Protein AF-K6YHT3-F1 (afdb_monomer)

Radius of gyration: 17.3 Å; Cα contacts (8 Å, |Δi|>4): 120; chains: 1; bounding box: 48×28×43 Å

pLDDT: mean 81.55, std 10.94, range [47.47, 95.5]

Secondary structure (DSSP, 8-state):
-HHHHHHHHHHHHHHHHHHHH---HHHHHHHHHHHHHHHHHHHHHHHHHHHHHH-S-TTT-PPPSS----TT--HHHH-HHHH---S-TT----EETTEEHHHHHHHHHHHHHHHHHHHHHHHHHHHHT-

InterPro domains:
  IPR003752 Disulphide bond formation protein DsbB/BdbC [PF02600] (1-118)
  IPR023380 DsbB-like superfamily [G3DSA:1.20.1550.10] (1-129)
  IPR023380 DsbB-like superfamily [SSF158442] (1-120)
  IPR050183 Disulfide bond formation protein B [PTHR36570] (1-125)

Foldseek 3Di:
DVLLLLVLVVQLVVLVVQCVVDPDPVSVVSSLVSLLVSLVVSLVVLVLLVCLLPPPDVVVSWDDQQDDDPPVCPVCVVCVVRNHSDDTSNDQPDDDPNHGPSSVSNVVSVVSNVVSVVVVVVVVVVVVVD

Organism: NCBI:txid493475

Nearest PDB structures (foldseek):
  6wvf-assembly1_A  TM=9.296E-01  e=2.784E-07  Aequorea victoria
  2k74-assembly1_A  TM=8.279E-01  e=5.792E-06  Escherichia coli K-12
  1t6i-assembly1_A  TM=4.489E-01  e=8.844E+00  Streptomyces coelicolor

Mean predicted aligned error: 7.63 Å

Solvent-accessible surface area (backbone atoms only — not comparable to full-atom values): 7281 Å² total; per-residue (Å²): 97,72,53,58,42,51,51,20,55,50,36,37,57,60,19,49,48,53,32,71,77,44,86,44,74,65,34,43,49,50,20,52,51,36,32,52,52,21,23,51,52,30,27,53,52,20,50,54,44,43,49,36,53,66,45,91,52,72,86,80,36,68,61,73,77,67,80,93,54,58,91,91,56,50,53,43,78,76,39,43,94,78,40,43,75,83,74,70,67,56,62,83,85,48,72,59,93,94,34,42,59,46,57,52,43,30,55,53,24,50,50,52,41,49,53,50,51,52,54,50,49,53,50,57,54,58,64,71,77,113

Structure (mmCIF, N/CA/C/O backbone):
data_AF-K6YHT3-F1
#
_entry.id   AF-K6YHT3-F1
#
loop_
_atom_site.group_PDB
_atom_site.id
_atom_site.type_symbol
_atom_site.label_atom_id
_atom_site.label_alt_id
_atom_site.label_comp_id
_atom_site.label_asym_id
_atom_site.label_entity_id
_atom_site.label_seq_id
_atom_site.pdbx_PDB_ins_code
_atom_site.Cartn_x
_atom_site.Cartn_y
_atom_site.Cartn_z
_atom_site.occupancy
_atom_site.B_iso_or_equiv
_atom_site.auth_seq_id
_atom_site.auth_comp_id
_atom_site.auth_asym_id
_atom_site.auth_atom_id
_atom_site.pdbx_PDB_model_num
ATOM 1 N N . MET A 1 1 ? 11.429 -1.689 -7.408 1.00 76.12 1 MET A N 1
ATOM 2 C CA . MET A 1 1 ? 10.033 -1.190 -7.282 1.00 76.12 1 MET A CA 1
ATOM 3 C C . MET A 1 1 ? 8.954 -2.273 -7.184 1.00 76.12 1 MET A C 1
ATOM 5 O O . MET A 1 1 ? 8.149 -2.197 -6.263 1.00 76.12 1 MET A O 1
ATOM 9 N N . CYS A 1 2 ? 8.928 -3.313 -8.029 1.00 79.94 2 CYS A N 1
ATOM 10 C CA . CYS A 1 2 ? 7.908 -4.383 -7.947 1.00 79.94 2 CYS A CA 1
ATOM 11 C C . CYS A 1 2 ? 7.833 -5.070 -6.570 1.00 79.94 2 CYS A C 1
ATOM 13 O O . CYS A 1 2 ? 6.760 -5.431 -6.091 1.00 79.94 2 CYS A O 1
ATOM 15 N N . ILE A 1 3 ? 8.975 -5.208 -5.895 1.00 84.25 3 ILE A N 1
ATOM 16 C CA . ILE A 1 3 ? 9.048 -5.725 -4.527 1.00 84.25 3 ILE A CA 1
ATOM 17 C C . ILE A 1 3 ? 8.286 -4.861 -3.514 1.00 84.25 3 ILE A C 1
ATOM 19 O O . ILE A 1 3 ? 7.570 -5.399 -2.674 1.00 84.25 3 ILE A O 1
ATOM 23 N N . TYR A 1 4 ? 8.369 -3.535 -3.638 1.00 83.94 4 TYR A N 1
ATOM 24 C CA . TYR A 1 4 ? 7.655 -2.604 -2.769 1.00 83.94 4 TYR A CA 1
ATOM 25 C C . TYR A 1 4 ? 6.139 -2.664 -3.008 1.00 83.94 4 TYR A C 1
ATOM 2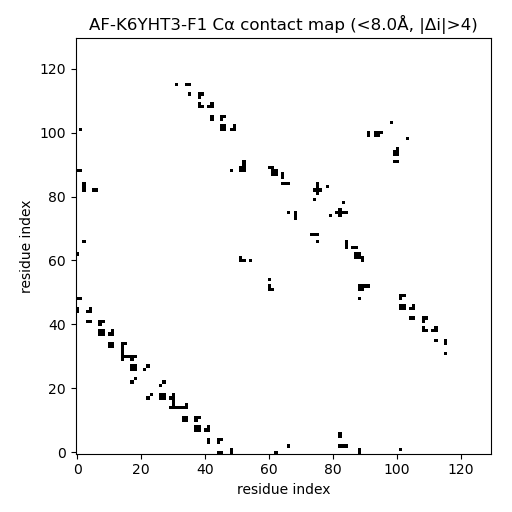7 O O . TYR A 1 4 ? 5.344 -2.589 -2.069 1.00 83.94 4 TYR A O 1
ATOM 35 N N . GLN A 1 5 ? 5.720 -2.907 -4.253 1.00 86.12 5 GLN A N 1
ATOM 36 C CA . GLN A 1 5 ? 4.314 -3.172 -4.565 1.00 86.12 5 GLN A CA 1
ATOM 37 C C . GLN A 1 5 ? 3.836 -4.480 -3.917 1.00 86.12 5 GLN A C 1
ATOM 39 O O . GLN A 1 5 ? 2.764 -4.504 -3.314 1.00 86.12 5 GLN A O 1
ATOM 44 N N . ARG A 1 6 ? 4.643 -5.554 -3.951 1.00 88.00 6 ARG A N 1
ATOM 45 C CA . ARG A 1 6 ? 4.325 -6.806 -3.236 1.00 88.00 6 ARG A CA 1
ATOM 46 C C . ARG A 1 6 ? 4.188 -6.567 -1.737 1.00 88.00 6 ARG A C 1
ATOM 48 O O . ARG A 1 6 ? 3.213 -7.020 -1.143 1.00 88.00 6 ARG A O 1
ATOM 55 N N . THR A 1 7 ? 5.112 -5.825 -1.124 1.00 87.19 7 THR A N 1
ATOM 56 C CA . THR A 1 7 ? 5.012 -5.498 0.306 1.00 87.19 7 THR A CA 1
ATOM 57 C C . THR A 1 7 ? 3.761 -4.690 0.626 1.00 87.19 7 THR A C 1
ATOM 59 O O . THR A 1 7 ? 3.137 -4.949 1.649 1.00 87.19 7 THR A O 1
ATOM 62 N N . ALA A 1 8 ? 3.337 -3.777 -0.254 1.00 89.19 8 ALA A N 1
ATOM 63 C CA . ALA A 1 8 ? 2.096 -3.030 -0.074 1.00 89.19 8 ALA A CA 1
ATOM 64 C C . ALA A 1 8 ? 0.859 -3.948 -0.122 1.00 89.19 8 ALA A C 1
ATOM 66 O O . ALA A 1 8 ? -0.027 -3.823 0.722 1.00 89.19 8 ALA A O 1
ATOM 67 N N . VAL A 1 9 ? 0.819 -4.928 -1.035 1.00 90.81 9 VAL A N 1
ATOM 68 C CA . VAL A 1 9 ? -0.262 -5.933 -1.089 1.00 90.81 9 VAL A CA 1
ATOM 69 C C . VAL A 1 9 ? -0.302 -6.778 0.186 1.00 90.81 9 VAL A C 1
ATOM 71 O O . VAL A 1 9 ? -1.371 -6.961 0.773 1.00 90.81 9 VAL A O 1
ATOM 74 N N . PHE A 1 10 ? 0.853 -7.247 0.665 1.00 89.62 10 PHE A N 1
ATOM 75 C CA . PHE A 1 10 ? 0.927 -7.940 1.953 1.00 89.62 10 PHE A CA 1
ATOM 76 C C . PHE A 1 10 ? 0.510 -7.029 3.114 1.00 89.62 10 PHE A C 1
ATOM 78 O O . PHE A 1 10 ? -0.193 -7.484 4.010 1.00 89.62 10 PHE A O 1
ATOM 85 N N . GLY A 1 11 ? 0.850 -5.739 3.076 1.00 89.69 11 GLY A N 1
ATOM 86 C CA . GLY A 1 11 ? 0.394 -4.745 4.048 1.00 89.69 11 GLY A CA 1
ATOM 87 C C . GLY A 1 11 ? -1.132 -4.655 4.133 1.00 89.69 11 GLY A C 1
ATOM 88 O O . GLY A 1 11 ? -1.685 -4.689 5.231 1.00 89.69 11 GLY A O 1
ATOM 89 N N . ILE A 1 12 ? -1.829 -4.649 2.990 1.00 90.44 12 ILE A N 1
ATOM 90 C CA . ILE A 1 12 ? -3.303 -4.691 2.943 1.00 90.44 12 ILE A CA 1
ATOM 91 C C . ILE A 1 12 ? -3.831 -5.999 3.555 1.00 90.44 12 ILE A C 1
ATOM 93 O O . ILE A 1 12 ? -4.778 -5.974 4.342 1.00 90.44 12 ILE A O 1
ATOM 97 N N . MET A 1 13 ? -3.203 -7.136 3.242 1.00 90.19 13 MET A N 1
ATOM 98 C CA . MET A 1 13 ? -3.586 -8.441 3.793 1.00 90.19 13 MET A CA 1
ATOM 99 C C . MET A 1 13 ? -3.434 -8.489 5.322 1.00 90.19 13 MET A C 1
ATOM 101 O O . MET A 1 13 ? -4.364 -8.882 6.029 1.00 90.19 1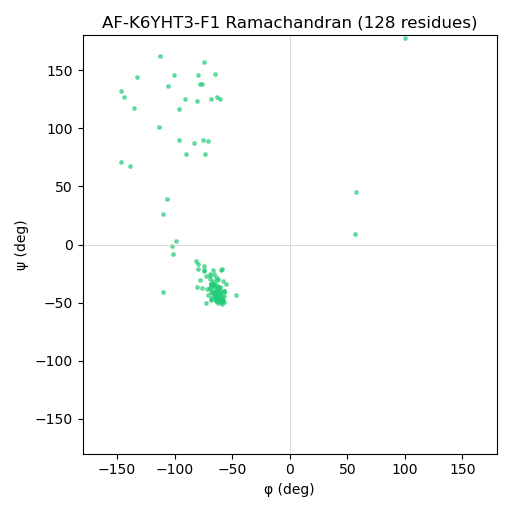3 MET A O 1
ATOM 105 N N . PHE A 1 14 ? -2.288 -8.051 5.850 1.00 89.06 14 PHE A N 1
ATOM 106 C CA . PHE A 1 14 ? -2.029 -8.017 7.290 1.00 89.06 14 PHE A CA 1
ATOM 107 C C . PHE A 1 14 ? -2.880 -6.974 8.018 1.00 89.06 14 PHE A C 1
ATOM 109 O O . PHE A 1 14 ? -3.257 -7.208 9.163 1.00 89.06 14 PHE A O 1
ATOM 116 N N . ALA A 1 15 ? -3.261 -5.872 7.367 1.00 89.25 15 ALA A N 1
ATOM 117 C CA . ALA A 1 15 ? -4.169 -4.889 7.954 1.00 89.25 15 ALA A CA 1
ATOM 118 C C . ALA A 1 15 ? -5.569 -5.470 8.238 1.00 89.25 15 ALA A C 1
ATOM 120 O O . ALA A 1 15 ? -6.223 -5.061 9.198 1.00 89.25 15 ALA A O 1
ATOM 121 N N . ALA A 1 16 ? -6.028 -6.447 7.450 1.00 85.19 16 ALA A N 1
ATOM 122 C CA . ALA A 1 16 ? -7.339 -7.066 7.639 1.00 85.19 16 ALA A CA 1
ATOM 123 C C . ALA A 1 16 ? -7.377 -8.097 8.787 1.00 85.19 16 ALA A C 1
ATOM 125 O O . ALA A 1 16 ? -8.405 -8.237 9.453 1.00 85.19 16 ALA A O 1
ATOM 126 N N . MET A 1 17 ? -6.267 -8.792 9.062 1.00 88.44 17 MET A N 1
ATOM 127 C CA . MET A 1 17 ? -6.214 -9.892 10.040 1.00 88.44 17 MET A CA 1
ATOM 128 C C . MET A 1 17 ? -6.668 -9.514 11.465 1.00 88.44 17 MET A C 1
ATOM 130 O O . MET A 1 17 ? -7.520 -10.219 12.016 1.00 88.44 17 MET A O 1
ATOM 134 N N . PRO A 1 18 ? -6.181 -8.418 12.087 1.00 85.00 18 PRO A N 1
ATOM 135 C CA . PRO A 1 18 ? -6.558 -8.063 13.456 1.00 85.00 18 PRO A CA 1
ATOM 136 C C . PRO A 1 18 ? -8.059 -7.818 13.625 1.00 85.00 18 PRO A C 1
ATOM 138 O O . PRO A 1 18 ? -8.636 -8.184 14.648 1.00 85.00 18 PRO A O 1
ATOM 141 N N . ALA A 1 19 ? -8.699 -7.220 12.616 1.00 84.88 19 ALA A N 1
ATOM 142 C CA . ALA A 1 19 ? -10.131 -6.945 12.629 1.00 84.88 19 ALA A CA 1
ATOM 143 C C . ALA A 1 19 ? -10.980 -8.218 12.453 1.00 84.88 19 ALA A C 1
ATOM 145 O O . ALA A 1 19 ? -12.113 -8.254 12.932 1.00 84.88 19 ALA A O 1
ATOM 146 N N . MET A 1 20 ? -10.440 -9.251 11.790 1.00 85.62 20 MET A N 1
ATOM 147 C CA . MET A 1 20 ? -11.098 -10.554 11.635 1.00 85.62 20 MET A CA 1
ATOM 148 C C . MET A 1 20 ? -11.027 -11.405 12.908 1.00 85.62 20 MET A C 1
ATOM 150 O O . MET A 1 20 ? -11.993 -12.088 13.230 1.00 85.62 20 MET A O 1
ATOM 154 N N . LEU A 1 21 ? -9.904 -11.360 13.631 1.00 87.94 21 LEU A N 1
ATOM 155 C CA . LEU A 1 21 ? -9.689 -12.150 14.849 1.00 87.94 21 LEU A CA 1
ATOM 156 C C . LEU A 1 21 ? -10.499 -11.625 16.036 1.00 87.94 21 LEU A C 1
ATOM 158 O O . LEU A 1 21 ? -11.179 -12.388 16.717 1.00 87.94 21 LEU A O 1
ATOM 162 N N . VAL A 1 22 ? -10.420 -10.318 16.298 1.00 87.00 22 VAL A N 1
ATOM 163 C CA . VAL A 1 22 ? -11.118 -9.687 17.420 1.00 87.00 22 VAL A CA 1
ATOM 164 C C . VAL A 1 22 ? -11.768 -8.408 16.929 1.00 87.00 22 VAL A C 1
ATOM 166 O O . VAL A 1 22 ? -11.098 -7.460 16.519 1.00 87.00 22 VAL A O 1
ATOM 169 N N . ASN A 1 23 ? -13.094 -8.359 16.997 1.00 83.56 23 ASN A N 1
ATOM 170 C CA . ASN A 1 23 ? -13.872 -7.243 16.483 1.00 83.56 23 ASN A CA 1
ATOM 171 C C . ASN A 1 23 ? -14.096 -6.158 17.552 1.00 83.56 23 ASN A C 1
ATOM 173 O O . ASN A 1 23 ? -15.181 -6.041 18.118 1.00 83.56 23 ASN A O 1
ATOM 177 N N . ASN A 1 24 ? -13.067 -5.344 17.796 1.00 87.38 24 ASN A N 1
ATOM 178 C CA . ASN A 1 24 ? -13.100 -4.199 18.705 1.00 87.38 24 ASN A CA 1
ATOM 179 C C . ASN A 1 24 ? -12.957 -2.879 17.929 1.00 87.38 24 ASN A C 1
ATOM 181 O O . ASN A 1 24 ? -12.483 -2.844 16.793 1.00 87.38 24 ASN A O 1
ATOM 185 N N . LEU A 1 25 ? -13.331 -1.751 18.549 1.00 84.88 25 LEU A N 1
ATOM 186 C CA . LEU A 1 25 ? -13.173 -0.426 17.928 1.00 84.88 25 LEU A CA 1
ATOM 187 C C . LEU A 1 25 ? -11.711 -0.142 17.544 1.00 84.88 25 LEU A C 1
ATOM 189 O O . LEU A 1 25 ? -11.451 0.373 16.460 1.00 84.88 25 LEU A O 1
ATOM 193 N N . ILE A 1 26 ? -10.768 -0.519 18.413 1.00 86.06 26 ILE A N 1
ATOM 194 C CA . ILE A 1 26 ? -9.330 -0.290 18.215 1.00 86.06 26 ILE A CA 1
ATOM 195 C C . ILE A 1 26 ? -8.798 -1.143 17.059 1.00 86.06 26 ILE A C 1
ATOM 197 O O . ILE A 1 26 ? -8.121 -0.620 16.181 1.00 86.06 26 ILE A O 1
ATOM 201 N N . THR A 1 27 ? -9.137 -2.435 17.008 1.00 87.19 27 THR A N 1
ATOM 202 C CA . THR A 1 27 ? -8.652 -3.336 15.947 1.00 87.19 27 THR A CA 1
ATOM 203 C C . THR A 1 27 ? -9.213 -2.952 14.581 1.00 87.19 27 THR A C 1
ATOM 205 O O . THR A 1 27 ? -8.490 -2.988 13.589 1.00 87.19 27 THR A O 1
ATOM 208 N N . ARG A 1 28 ? -10.465 -2.481 14.530 1.00 85.06 28 ARG A N 1
ATOM 209 C CA . ARG A 1 28 ? -11.048 -1.878 13.324 1.00 85.06 28 ARG A CA 1
ATOM 210 C C . ARG A 1 28 ? -10.314 -0.612 12.892 1.00 85.06 28 ARG A C 1
ATOM 212 O O . ARG A 1 28 ? -10.049 -0.451 11.705 1.00 85.06 28 ARG A O 1
ATOM 219 N N . LEU A 1 29 ? -9.985 0.276 13.833 1.00 87.19 29 LEU A N 1
ATOM 220 C CA . LEU A 1 29 ? -9.265 1.513 13.526 1.00 87.19 29 LEU A CA 1
ATOM 221 C C . LEU A 1 29 ? -7.872 1.212 12.959 1.00 87.19 29 LEU A C 1
ATOM 223 O O . LEU A 1 29 ? -7.497 1.778 11.937 1.00 87.19 29 LEU A O 1
ATOM 227 N N . ILE A 1 30 ? -7.151 0.272 13.577 1.00 90.50 30 ILE A N 1
ATOM 228 C CA . ILE A 1 30 ? -5.847 -0.205 13.100 1.00 90.50 30 ILE A CA 1
ATOM 229 C C . ILE A 1 30 ? -5.973 -0.780 11.687 1.00 90.50 30 ILE A C 1
ATOM 231 O O . ILE A 1 30 ? -5.172 -0.430 10.825 1.00 90.50 30 ILE A O 1
ATOM 235 N N . GLY A 1 31 ? -6.997 -1.597 11.423 1.00 90.44 31 GLY A N 1
ATOM 236 C CA . GLY A 1 31 ? -7.224 -2.157 10.092 1.00 90.44 31 GLY A CA 1
ATOM 237 C C . GLY A 1 31 ? -7.495 -1.090 9.030 1.00 90.44 31 GLY A C 1
ATOM 238 O O . GLY A 1 31 ? -6.907 -1.137 7.951 1.00 90.44 31 GLY A O 1
ATOM 239 N N . TYR A 1 32 ? -8.311 -0.075 9.336 1.00 90.38 32 TYR A N 1
ATOM 240 C CA . TYR A 1 32 ? -8.537 1.038 8.410 1.00 90.38 32 TYR A CA 1
ATOM 241 C C . TYR A 1 32 ? -7.273 1.863 8.171 1.00 90.38 32 TYR A C 1
ATOM 243 O O . TYR A 1 32 ? -6.989 2.199 7.026 1.00 90.38 32 TYR A O 1
ATOM 251 N N . ILE A 1 33 ? -6.507 2.180 9.216 1.00 91.69 33 ILE A N 1
ATOM 252 C CA . ILE A 1 33 ? -5.261 2.942 9.074 1.00 91.69 33 ILE A CA 1
ATOM 253 C C . ILE A 1 33 ? -4.250 2.145 8.241 1.00 91.69 33 ILE A C 1
ATOM 255 O O . ILE A 1 33 ? -3.708 2.670 7.272 1.00 91.69 33 ILE A O 1
ATOM 259 N N . GLY A 1 34 ? -4.046 0.866 8.568 1.00 92.94 34 GLY A N 1
ATOM 260 C CA . GLY A 1 34 ? -3.115 -0.009 7.857 1.00 92.94 34 GLY A CA 1
ATOM 261 C C . GLY A 1 34 ? -3.487 -0.198 6.387 1.00 92.94 34 GLY A C 1
ATOM 262 O O . GLY A 1 34 ? -2.619 -0.114 5.517 1.00 92.94 34 GLY A O 1
ATOM 263 N N . TRP A 1 35 ? -4.777 -0.378 6.092 1.00 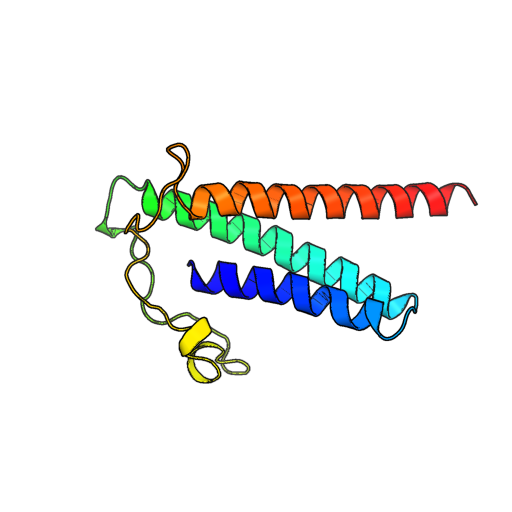93.75 35 TRP A N 1
ATOM 264 C CA . TRP A 1 35 ? -5.265 -0.459 4.718 1.00 93.75 35 TRP A CA 1
ATOM 265 C C . TRP A 1 35 ? -5.040 0.857 3.963 1.00 93.75 35 TRP A C 1
ATOM 267 O O . TRP A 1 35 ? -4.480 0.831 2.869 1.00 93.75 35 TRP A O 1
ATOM 277 N N . GLY A 1 36 ? -5.400 1.998 4.556 1.00 92.69 36 GLY A N 1
ATOM 278 C CA . GLY A 1 36 ? -5.225 3.311 3.931 1.00 92.69 36 GLY A CA 1
ATOM 279 C C . GLY A 1 36 ? -3.764 3.608 3.602 1.00 92.69 36 GLY A C 1
ATOM 280 O O . GLY A 1 36 ? -3.447 3.937 2.462 1.00 92.69 36 GLY A O 1
ATOM 281 N N . ILE A 1 37 ? -2.863 3.412 4.571 1.00 93.69 37 ILE A N 1
ATOM 282 C CA . ILE A 1 37 ? -1.421 3.604 4.373 1.00 93.69 37 ILE A CA 1
ATOM 283 C C . ILE A 1 37 ? -0.917 2.692 3.251 1.00 93.69 37 ILE A C 1
ATOM 285 O O . ILE A 1 37 ? -0.294 3.178 2.312 1.00 9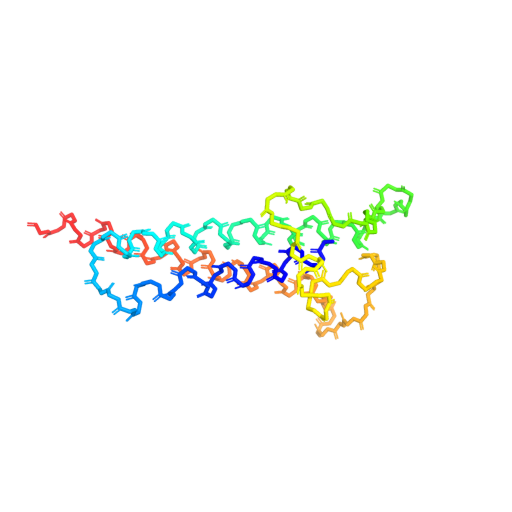3.69 37 ILE A O 1
ATOM 289 N N . SER A 1 38 ? -1.227 1.394 3.307 1.00 93.25 38 SER A N 1
ATOM 290 C CA . SER A 1 38 ? -0.718 0.423 2.331 1.00 93.25 38 SER A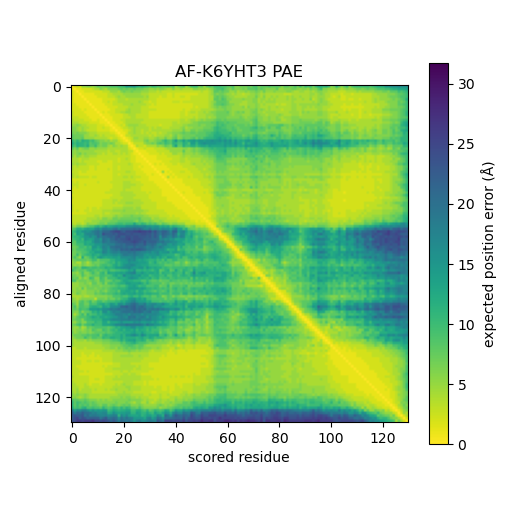 CA 1
ATOM 291 C C . SER A 1 38 ? -1.243 0.684 0.916 1.00 93.25 38 SER A C 1
ATOM 293 O O . SER A 1 38 ? -0.488 0.576 -0.046 1.00 93.25 38 SER A O 1
ATOM 295 N N . ALA A 1 39 ? -2.517 1.062 0.773 1.00 93.12 39 ALA A N 1
ATOM 296 C CA . ALA A 1 39 ? -3.121 1.344 -0.527 1.00 93.12 39 ALA A CA 1
ATOM 297 C C . ALA A 1 39 ? -2.590 2.644 -1.149 1.00 93.12 39 ALA A C 1
ATOM 299 O O . ALA A 1 39 ? -2.279 2.664 -2.337 1.00 93.12 39 ALA A O 1
ATOM 300 N N . ILE A 1 40 ? -2.453 3.716 -0.357 1.00 93.50 40 ILE A N 1
ATOM 301 C CA . ILE A 1 40 ? -1.955 5.011 -0.846 1.00 93.50 40 ILE A CA 1
ATOM 302 C C . ILE A 1 40 ? -0.477 4.902 -1.226 1.00 93.50 40 ILE A C 1
ATOM 304 O O . ILE A 1 40 ? -0.098 5.307 -2.322 1.00 93.50 40 ILE A O 1
ATOM 308 N N . TRP A 1 41 ? 0.353 4.312 -0.361 1.00 92.19 41 TRP A N 1
ATOM 309 C CA . TRP A 1 41 ? 1.766 4.094 -0.675 1.00 92.19 41 TRP A CA 1
ATOM 310 C C . TRP A 1 41 ? 1.943 3.159 -1.871 1.00 92.19 41 TRP A C 1
ATOM 312 O O . TRP A 1 41 ? 2.739 3.456 -2.757 1.00 92.19 41 TRP A O 1
ATOM 322 N N . GLY A 1 42 ? 1.166 2.073 -1.946 1.00 91.94 42 GLY A N 1
ATOM 323 C CA . GLY A 1 42 ? 1.174 1.168 -3.096 1.00 91.94 42 GLY A CA 1
ATOM 324 C C . GLY A 1 42 ? 0.849 1.877 -4.413 1.00 91.94 42 GLY A C 1
ATOM 325 O O . GLY A 1 42 ? 1.516 1.629 -5.416 1.00 91.94 42 GLY A O 1
ATOM 326 N N . LEU A 1 43 ? -0.112 2.808 -4.399 1.00 92.31 43 LEU A N 1
ATOM 327 C CA . LEU A 1 43 ? -0.463 3.631 -5.557 1.00 92.31 43 LEU A CA 1
ATOM 328 C C . LEU A 1 43 ? 0.693 4.546 -5.982 1.00 92.31 43 LEU A C 1
ATOM 330 O O . LEU A 1 43 ? 1.021 4.587 -7.164 1.00 92.31 43 LEU A O 1
ATOM 334 N N . LEU A 1 44 ? 1.333 5.239 -5.032 1.00 91.19 44 LEU A N 1
ATOM 335 C CA . LEU A 1 44 ? 2.487 6.107 -5.307 1.00 91.19 44 LEU A CA 1
ATOM 336 C C . LEU A 1 44 ? 3.639 5.330 -5.956 1.00 91.19 44 LEU A C 1
ATOM 338 O O . LEU A 1 44 ? 4.136 5.728 -7.005 1.00 91.19 44 LEU A O 1
ATOM 342 N N . ILE A 1 45 ? 3.984 4.171 -5.390 1.00 90.06 45 ILE A N 1
ATOM 343 C CA . ILE A 1 45 ? 5.036 3.289 -5.914 1.00 90.06 45 ILE A CA 1
ATOM 344 C C . ILE A 1 45 ? 4.677 2.765 -7.314 1.00 90.06 45 ILE A C 1
ATOM 346 O O . ILE A 1 45 ? 5.552 2.555 -8.153 1.00 90.06 45 ILE A O 1
ATOM 350 N N . ALA A 1 46 ? 3.396 2.499 -7.580 1.00 89.75 46 ALA A N 1
ATOM 351 C CA . ALA A 1 46 ? 2.949 2.049 -8.894 1.00 89.75 46 ALA A CA 1
ATOM 352 C C . ALA A 1 46 ? 3.083 3.145 -9.960 1.00 89.75 46 ALA A C 1
ATOM 354 O O . ALA A 1 46 ? 3.546 2.846 -11.059 1.00 89.75 46 ALA A O 1
ATOM 355 N N . MET A 1 47 ? 2.757 4.397 -9.625 1.00 89.50 47 MET A N 1
ATOM 356 C CA . MET A 1 47 ? 2.955 5.539 -10.525 1.00 89.50 47 MET A CA 1
ATOM 357 C C . MET A 1 47 ? 4.438 5.768 -10.827 1.00 89.50 47 MET A C 1
ATOM 359 O O . MET A 1 47 ? 4.808 5.803 -11.997 1.00 89.50 47 MET A O 1
ATOM 363 N N . GLU A 1 48 ? 5.288 5.803 -9.798 1.00 87.06 48 GLU A N 1
ATOM 364 C CA . GLU A 1 48 ? 6.743 5.944 -9.959 1.00 87.06 48 GLU A CA 1
ATOM 365 C C . GLU A 1 48 ? 7.319 4.834 -10.849 1.00 87.06 48 GLU A C 1
ATOM 367 O O . GLU A 1 48 ? 8.157 5.067 -11.715 1.00 87.06 48 GLU A O 1
ATOM 372 N N . HIS A 1 49 ? 6.830 3.603 -10.701 1.00 85.06 49 HIS A N 1
ATOM 373 C CA . HIS A 1 49 ? 7.300 2.503 -11.530 1.00 85.06 49 HIS A CA 1
ATOM 374 C C . HIS A 1 49 ? 6.880 2.632 -13.004 1.00 85.06 49 HIS A C 1
ATOM 376 O O . HIS A 1 49 ? 7.643 2.245 -13.886 1.00 85.06 49 HIS A O 1
ATOM 382 N N . VAL A 1 50 ? 5.698 3.182 -13.294 1.00 86.81 50 VAL A N 1
ATOM 383 C CA . VAL A 1 50 ? 5.294 3.474 -14.680 1.00 86.81 50 VAL A CA 1
ATOM 384 C C . VAL A 1 50 ? 6.130 4.611 -15.265 1.00 86.81 50 VAL A C 1
ATOM 386 O O . VAL A 1 50 ? 6.519 4.534 -16.429 1.00 86.81 50 VAL A O 1
ATOM 389 N N . GLU A 1 51 ? 6.463 5.628 -14.471 1.00 84.94 51 GLU A N 1
ATOM 390 C CA . GLU A 1 51 ? 7.377 6.698 -14.888 1.00 84.94 51 GLU A CA 1
ATOM 391 C C . GLU A 1 51 ? 8.762 6.143 -15.239 1.00 84.94 51 GLU A C 1
ATOM 393 O O . GLU A 1 51 ? 9.303 6.481 -16.287 1.00 84.94 51 GLU A O 1
ATOM 398 N N . ILE A 1 52 ? 9.293 5.215 -14.437 1.00 81.62 52 ILE A N 1
ATOM 399 C CA . ILE A 1 52 ? 10.561 4.522 -14.718 1.00 81.62 52 ILE A CA 1
ATOM 400 C C . ILE A 1 52 ? 10.481 3.728 -16.034 1.00 81.62 52 ILE A C 1
ATOM 402 O O . ILE A 1 52 ? 11.400 3.805 -16.844 1.00 81.62 52 ILE A O 1
ATOM 406 N N . GLN A 1 53 ? 9.379 3.013 -16.292 1.00 78.94 53 GLN A N 1
ATOM 407 C CA . GLN A 1 53 ? 9.199 2.253 -17.541 1.00 78.94 53 GLN A CA 1
ATOM 408 C C . GLN A 1 53 ? 9.018 3.133 -18.786 1.00 78.94 53 GLN A C 1
ATOM 410 O O . GLN A 1 53 ? 9.319 2.701 -19.896 1.00 78.94 53 GLN A O 1
ATOM 415 N N . THR A 1 54 ? 8.494 4.347 -18.623 1.00 80.12 54 THR A N 1
ATOM 416 C CA . THR A 1 54 ? 8.198 5.273 -19.731 1.00 80.12 54 THR A CA 1
ATOM 417 C C . THR A 1 54 ? 9.243 6.378 -19.887 1.00 80.12 54 THR A C 1
ATOM 419 O O . THR A 1 54 ? 9.149 7.195 -20.805 1.00 80.12 54 THR A O 1
ATOM 422 N N . ALA A 1 55 ? 10.260 6.402 -19.022 1.00 77.69 55 ALA A N 1
ATOM 423 C CA . A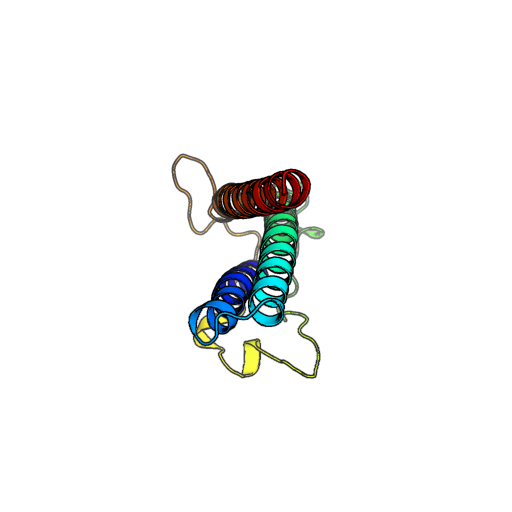LA A 1 55 ? 11.325 7.386 -19.054 1.00 77.69 55 ALA A CA 1
ATOM 424 C C . ALA A 1 55 ? 12.133 7.292 -20.356 1.00 77.69 55 ALA A C 1
ATOM 426 O O . ALA A 1 55 ? 12.686 6.255 -20.712 1.00 77.69 55 ALA A O 1
ATOM 427 N N . VAL A 1 56 ? 12.264 8.431 -21.040 1.00 62.28 56 VAL A N 1
ATOM 428 C CA . VAL A 1 56 ? 13.003 8.560 -22.310 1.00 62.28 56 VAL A CA 1
ATOM 429 C C . VAL A 1 56 ? 14.514 8.337 -22.128 1.00 62.28 56 VAL A C 1
ATOM 431 O O . VAL A 1 56 ? 15.205 7.986 -23.081 1.00 62.28 56 VAL A O 1
ATOM 434 N N . ASN A 1 57 ? 15.029 8.515 -20.904 1.00 63.59 57 ASN A N 1
ATOM 435 C CA . ASN A 1 57 ? 16.452 8.420 -20.576 1.00 63.59 57 ASN A CA 1
ATOM 436 C C . ASN A 1 57 ? 16.735 7.215 -19.655 1.00 63.59 57 ASN A C 1
ATOM 438 O O . ASN A 1 57 ? 16.582 7.343 -18.436 1.00 63.59 57 ASN A O 1
ATOM 442 N N . PRO A 1 58 ? 17.248 6.089 -20.190 1.00 63.72 58 PRO A N 1
ATOM 443 C CA . PRO A 1 58 ? 17.517 4.862 -19.426 1.00 63.72 58 PRO A CA 1
ATOM 444 C C . PRO A 1 58 ? 18.521 5.039 -18.276 1.00 63.72 58 PRO A C 1
ATOM 446 O O . PRO A 1 58 ? 18.530 4.264 -17.329 1.00 63.72 58 PRO A O 1
ATOM 449 N N . PHE A 1 59 ? 19.366 6.074 -18.337 1.00 58.75 59 PHE A N 1
ATOM 450 C CA . PHE A 1 59 ? 20.401 6.343 -17.332 1.00 58.75 59 PHE A CA 1
ATOM 451 C C . PHE A 1 59 ? 19.871 6.916 -16.009 1.00 58.75 59 PHE A C 1
ATOM 453 O O . PHE A 1 59 ? 20.551 6.792 -14.996 1.00 58.75 59 PHE A O 1
ATOM 460 N N . PHE A 1 60 ? 18.689 7.544 -16.005 1.00 56.25 60 PHE A N 1
ATOM 461 C CA . PHE A 1 60 ? 18.068 8.099 -14.790 1.00 56.25 60 PHE A CA 1
ATOM 462 C C . PHE A 1 60 ? 16.958 7.205 -14.222 1.00 56.25 60 PHE A C 1
ATOM 464 O O . PHE A 1 60 ? 16.463 7.465 -13.131 1.00 56.25 60 PHE A O 1
ATOM 471 N N . ALA A 1 61 ? 16.580 6.155 -14.951 1.00 59.16 61 ALA A N 1
ATOM 472 C CA . ALA A 1 61 ? 15.501 5.235 -14.612 1.00 59.16 61 ALA A CA 1
ATOM 473 C C . ALA A 1 61 ? 16.051 3.879 -14.138 1.00 59.16 61 ALA A C 1
ATOM 475 O O . ALA A 1 61 ? 15.533 2.823 -14.492 1.00 59.16 61 ALA A O 1
ATOM 476 N N . THR A 1 62 ? 17.136 3.895 -13.364 1.00 60.50 62 THR A N 1
ATOM 477 C CA . THR A 1 62 ? 17.715 2.685 -12.781 1.00 60.50 62 THR A CA 1
ATOM 478 C C . THR A 1 62 ? 17.106 2.438 -11.406 1.00 60.50 62 THR A C 1
ATOM 480 O O . THR A 1 62 ? 17.107 3.297 -10.527 1.00 60.50 62 THR A O 1
ATOM 483 N N . CYS A 1 63 ? 16.557 1.243 -11.207 1.00 66.3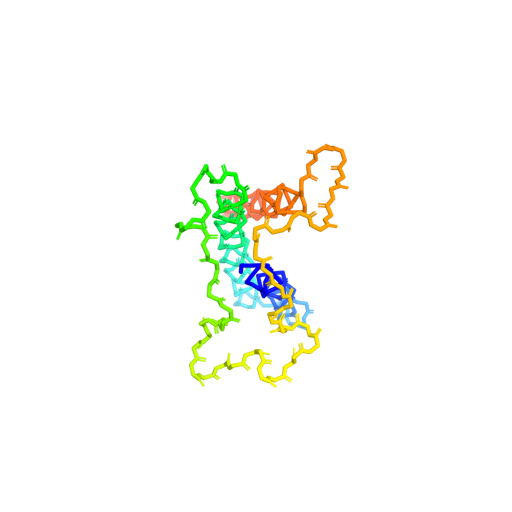1 63 CYS A N 1
ATOM 484 C CA . CYS A 1 63 ? 16.211 0.784 -9.869 1.00 66.31 63 CYS A CA 1
ATOM 485 C C . CYS A 1 63 ? 17.471 0.306 -9.151 1.00 66.31 63 CYS A C 1
ATOM 487 O O . CYS A 1 63 ? 18.271 -0.434 -9.721 1.00 66.31 63 CYS A O 1
ATOM 489 N N . GLU A 1 64 ? 17.608 0.641 -7.870 1.00 63.69 64 GLU A N 1
ATOM 490 C CA . GLU A 1 64 ? 18.605 -0.009 -7.022 1.00 63.69 64 GLU A CA 1
ATOM 491 C C . GLU A 1 64 ? 18.321 -1.520 -6.957 1.00 63.69 64 GLU A C 1
ATOM 493 O O . GLU A 1 64 ? 17.216 -1.951 -6.614 1.00 63.69 64 GLU A O 1
ATOM 498 N N . PHE A 1 65 ? 19.327 -2.332 -7.300 1.00 61.78 65 PHE A N 1
ATOM 499 C CA . PHE A 1 65 ? 19.251 -3.797 -7.228 1.00 61.78 65 PHE A CA 1
ATOM 500 C C . PHE A 1 65 ? 19.040 -4.297 -5.796 1.00 61.78 65 PHE A C 1
ATOM 502 O O . PHE A 1 65 ? 18.438 -5.350 -5.586 1.00 61.78 65 PHE A O 1
ATOM 509 N N . VAL A 1 66 ? 19.530 -3.544 -4.808 1.00 63.94 66 VAL A N 1
ATOM 510 C CA . VAL A 1 66 ? 19.335 -3.847 -3.393 1.00 63.94 66 VAL A CA 1
ATOM 511 C C . VAL A 1 66 ? 18.141 -3.037 -2.894 1.00 63.94 66 VAL A C 1
ATOM 513 O O . VAL A 1 66 ? 18.203 -1.810 -2.889 1.00 63.94 66 VAL A O 1
ATOM 516 N N . PRO A 1 67 ? 17.049 -3.685 -2.465 1.00 66.38 67 PRO A N 1
ATOM 517 C CA . PRO A 1 67 ? 15.920 -2.965 -1.911 1.00 66.38 67 PRO A CA 1
ATOM 518 C C . PRO A 1 67 ? 16.309 -2.339 -0.566 1.00 66.38 67 PRO A C 1
ATOM 520 O O . PRO A 1 67 ? 16.734 -3.027 0.363 1.00 66.38 67 PRO A O 1
ATOM 523 N N . ASN A 1 68 ? 16.119 -1.028 -0.447 1.00 72.00 68 ASN A N 1
ATOM 524 C CA . ASN A 1 68 ? 16.297 -0.281 0.790 1.00 72.00 68 ASN A CA 1
ATOM 525 C C . ASN A 1 68 ? 15.165 -0.633 1.771 1.00 72.00 68 ASN A C 1
ATOM 527 O O . ASN A 1 68 ? 14.082 -0.043 1.741 1.00 72.00 68 ASN A O 1
ATOM 531 N N . PHE A 1 69 ? 15.389 -1.667 2.582 1.00 74.06 69 PHE A N 1
ATOM 532 C CA . PHE A 1 69 ? 14.546 -2.009 3.722 1.00 74.06 69 PHE A CA 1
ATOM 533 C C . PHE A 1 69 ? 15.201 -1.519 5.013 1.00 74.06 69 PHE A C 1
ATOM 535 O O . PHE A 1 69 ? 16.428 -1.559 5.137 1.00 74.06 69 PHE A O 1
ATOM 542 N N . PRO A 1 70 ? 14.410 -1.085 6.007 1.00 75.75 70 PRO A N 1
ATOM 543 C CA . PRO A 1 70 ? 14.972 -0.664 7.274 1.00 75.75 70 PRO A CA 1
ATOM 544 C C . PRO A 1 70 ? 15.640 -1.850 7.985 1.00 75.75 70 PRO A C 1
ATOM 546 O O . PRO A 1 70 ? 15.169 -2.986 7.909 1.00 75.75 70 PRO A O 1
ATOM 549 N N . SER A 1 71 ? 16.719 -1.579 8.723 1.00 74.88 71 SER A N 1
ATOM 550 C CA . SER A 1 71 ? 17.563 -2.608 9.357 1.00 74.88 71 SER A CA 1
ATOM 551 C C . SER A 1 71 ? 16.823 -3.528 10.336 1.00 74.88 71 SER A C 1
ATOM 553 O O . SER A 1 71 ? 17.282 -4.634 10.603 1.00 74.88 71 SER A O 1
ATOM 555 N N . TRP A 1 72 ? 15.669 -3.100 10.853 1.00 78.56 72 TRP A N 1
ATOM 556 C CA . TRP A 1 72 ? 14.830 -3.888 11.757 1.00 78.56 72 TRP A CA 1
ATOM 557 C C . TRP A 1 72 ? 13.920 -4.906 11.044 1.00 78.56 72 TRP A C 1
ATOM 559 O O . TRP A 1 72 ? 13.388 -5.793 11.709 1.00 78.56 72 TRP A O 1
ATOM 569 N N . ALA A 1 73 ? 13.740 -4.806 9.720 1.00 73.19 73 ALA A N 1
ATOM 570 C CA . ALA A 1 73 ? 12.915 -5.730 8.934 1.00 73.19 73 ALA A CA 1
ATOM 571 C C . ALA A 1 73 ? 13.465 -5.952 7.507 1.00 73.19 73 ALA A C 1
ATOM 573 O O . ALA A 1 73 ? 12.852 -5.511 6.528 1.00 73.19 73 ALA A O 1
ATOM 574 N N . PRO A 1 74 ? 14.601 -6.661 7.355 1.00 78.19 74 PRO A N 1
ATOM 575 C CA . PRO A 1 74 ? 15.135 -7.040 6.049 1.00 78.19 74 PRO A CA 1
ATOM 576 C C . PRO A 1 74 ? 14.290 -8.166 5.423 1.00 78.19 74 PRO A C 1
ATOM 578 O O . PRO A 1 74 ? 14.661 -9.337 5.424 1.00 78.19 74 PRO A O 1
ATOM 581 N N . LEU A 1 75 ? 13.127 -7.810 4.864 1.00 70.25 75 LEU A N 1
ATOM 582 C CA . LEU A 1 75 ? 12.184 -8.764 4.252 1.00 70.25 75 LEU A CA 1
ATOM 583 C C . LEU A 1 75 ? 12.802 -9.581 3.107 1.00 70.25 75 LEU A C 1
ATOM 585 O O . LEU A 1 75 ? 12.415 -10.730 2.893 1.00 70.25 75 LEU A O 1
ATOM 589 N N . HIS A 1 76 ? 13.756 -8.986 2.393 1.00 69.81 76 HIS A N 1
ATOM 590 C CA . HIS A 1 76 ? 14.490 -9.616 1.300 1.00 69.81 76 HIS A CA 1
ATOM 591 C C . HIS A 1 76 ? 15.386 -10.774 1.770 1.00 69.81 76 HIS A C 1
ATOM 593 O O . HIS A 1 76 ? 15.490 -11.769 1.061 1.00 69.81 76 HIS A O 1
ATOM 599 N N . GLU A 1 77 ? 15.956 -10.689 2.977 1.00 74.56 77 GLU A N 1
ATOM 600 C CA . GLU A 1 77 ? 16.748 -11.766 3.595 1.00 74.56 77 GLU A CA 1
ATOM 601 C C . GLU A 1 77 ? 15.852 -12.833 4.236 1.00 74.56 77 GLU A C 1
ATOM 603 O O . GLU A 1 77 ? 16.150 -14.024 4.198 1.00 74.56 77 GLU A O 1
ATOM 608 N N . TRP A 1 78 ? 14.726 -12.423 4.830 1.00 79.31 78 TRP A N 1
ATOM 609 C CA . TRP A 1 78 ? 13.831 -13.352 5.526 1.00 79.31 78 TRP A CA 1
ATOM 610 C C . TRP A 1 78 ? 13.054 -14.264 4.571 1.00 79.31 78 TRP A C 1
ATOM 612 O O . TRP A 1 78 ? 12.837 -15.435 4.879 1.00 79.31 78 TRP A O 1
ATOM 622 N N . LEU A 1 79 ? 12.612 -13.738 3.424 1.00 78.81 79 LEU A N 1
ATOM 623 C CA . LEU A 1 79 ? 11.779 -14.448 2.446 1.00 78.81 79 LEU A CA 1
ATOM 624 C C . LEU A 1 79 ? 12.245 -14.146 1.005 1.00 78.81 79 LEU A C 1
ATOM 626 O O . LEU A 1 79 ? 11.505 -13.536 0.222 1.00 78.81 79 LEU A O 1
ATOM 630 N N . PRO A 1 80 ? 13.446 -14.614 0.612 1.00 74.62 80 PRO A N 1
ATOM 631 C CA . PRO A 1 80 ? 14.068 -14.278 -0.673 1.00 74.62 80 PRO A CA 1
ATOM 632 C C . PRO A 1 80 ? 13.270 -14.779 -1.883 1.00 74.62 80 PRO A C 1
ATOM 634 O O . PRO A 1 80 ? 13.274 -14.149 -2.936 1.00 74.62 80 PRO A O 1
ATOM 637 N N . ASN A 1 81 ? 12.501 -15.862 -1.737 1.00 76.38 81 ASN A N 1
ATOM 638 C CA . ASN A 1 81 ? 11.655 -16.374 -2.822 1.00 76.38 81 ASN A CA 1
ATOM 639 C C . ASN A 1 81 ? 10.517 -15.409 -3.213 1.00 76.38 81 ASN A C 1
ATOM 641 O O . ASN A 1 81 ? 10.027 -15.466 -4.338 1.00 76.38 81 ASN A O 1
ATOM 645 N N . ILE A 1 82 ? 10.069 -14.541 -2.297 1.00 74.56 82 ILE A N 1
ATOM 646 C CA . ILE A 1 82 ? 8.917 -13.642 -2.504 1.00 74.56 82 ILE A CA 1
ATOM 647 C C . ILE A 1 82 ? 9.371 -12.184 -2.626 1.00 74.56 82 ILE A C 1
ATOM 649 O O . ILE A 1 82 ? 8.860 -11.445 -3.475 1.00 74.56 82 ILE A O 1
ATOM 653 N N . PHE A 1 83 ? 10.338 -11.788 -1.797 1.00 71.00 83 PHE A N 1
ATOM 654 C CA . PHE A 1 83 ? 10.907 -10.444 -1.708 1.00 71.00 83 PHE A CA 1
ATOM 655 C C . PHE A 1 83 ? 12.350 -10.396 -2.237 1.00 71.00 83 PHE A C 1
ATOM 657 O O . PHE A 1 83 ? 13.145 -9.559 -1.828 1.00 71.00 83 PHE A O 1
ATOM 664 N N . GLY A 1 84 ? 12.718 -11.293 -3.146 1.00 67.31 84 GLY A N 1
ATOM 665 C CA . GLY A 1 84 ? 13.956 -11.168 -3.907 1.00 67.31 84 GLY A CA 1
ATOM 666 C C . GLY A 1 84 ? 13.811 -10.109 -4.999 1.00 67.31 84 GLY A C 1
ATOM 667 O O . GLY A 1 84 ? 12.787 -10.051 -5.686 1.00 67.31 84 GLY A O 1
ATOM 668 N N . ALA A 1 85 ? 14.834 -9.275 -5.183 1.00 67.25 85 ALA A N 1
ATOM 669 C CA . ALA A 1 85 ? 14.936 -8.408 -6.351 1.00 67.25 85 ALA A CA 1
ATOM 670 C C . ALA A 1 85 ? 15.348 -9.256 -7.565 1.00 67.25 85 ALA A C 1
ATOM 672 O O . ALA A 1 85 ? 16.525 -9.491 -7.819 1.00 67.25 85 ALA A O 1
ATOM 673 N N . THR A 1 86 ? 14.361 -9.786 -8.286 1.00 62.25 86 THR A N 1
ATOM 674 C CA . THR A 1 86 ? 14.590 -10.587 -9.492 1.00 62.25 86 THR A CA 1
ATOM 675 C C . THR A 1 86 ? 14.463 -9.696 -10.729 1.00 62.25 86 THR A C 1
ATOM 677 O O . THR A 1 86 ? 13.365 -9.551 -11.263 1.00 62.25 86 THR A O 1
ATOM 680 N N . GLY A 1 87 ? 15.571 -9.096 -11.170 1.00 65.50 87 GLY A N 1
ATOM 681 C CA . GLY A 1 87 ? 15.666 -8.390 -12.457 1.00 65.50 87 GLY A CA 1
ATOM 682 C C . GLY A 1 87 ? 15.560 -6.862 -12.402 1.00 65.50 87 GLY A C 1
ATOM 683 O O . GLY A 1 87 ? 15.383 -6.270 -11.336 1.00 65.50 87 GLY A O 1
ATOM 684 N N . ASP A 1 88 ? 15.703 -6.245 -13.578 1.00 69.56 88 ASP A N 1
ATOM 685 C CA . ASP A 1 88 ? 15.664 -4.794 -13.774 1.00 69.56 88 ASP A CA 1
ATOM 686 C C . ASP A 1 88 ? 14.213 -4.272 -13.805 1.00 69.56 88 ASP A C 1
ATOM 688 O O . ASP A 1 88 ? 13.291 -4.948 -14.262 1.00 69.56 88 ASP A O 1
ATOM 692 N N . CYS A 1 89 ? 13.988 -3.062 -13.294 1.00 69.75 89 CYS A N 1
ATOM 693 C CA . CYS A 1 89 ? 12.658 -2.447 -13.248 1.00 69.75 89 CYS A CA 1
ATOM 694 C C . CYS A 1 89 ? 12.171 -1.937 -14.609 1.00 69.75 89 CYS A C 1
ATOM 696 O O . CYS A 1 89 ? 10.966 -1.742 -14.773 1.00 69.75 89 CYS A O 1
ATOM 698 N N . GLY A 1 90 ? 13.091 -1.682 -15.543 1.00 66.56 90 GLY A N 1
ATOM 699 C CA . GLY A 1 90 ? 12.770 -1.163 -16.873 1.00 66.56 90 GLY A CA 1
ATOM 700 C C . GLY A 1 90 ? 12.156 -2.202 -17.815 1.00 66.56 90 GLY A C 1
ATOM 701 O O . GLY A 1 90 ? 11.508 -1.830 -18.790 1.00 66.56 90 GLY A O 1
ATOM 702 N N . ASP A 1 91 ? 12.304 -3.495 -17.515 1.00 71.06 91 ASP A N 1
ATOM 703 C CA . ASP A 1 91 ? 11.861 -4.560 -18.412 1.00 71.06 91 ASP A CA 1
ATOM 704 C C . ASP A 1 91 ? 10.354 -4.831 -18.302 1.00 71.06 91 ASP A C 1
ATOM 706 O O . ASP A 1 91 ? 9.810 -5.184 -17.246 1.00 71.06 91 ASP A O 1
ATOM 710 N N . ILE A 1 92 ? 9.662 -4.740 -19.440 1.00 74.25 92 ILE A N 1
ATOM 711 C CA . ILE A 1 92 ? 8.250 -5.114 -19.561 1.00 74.25 92 ILE A CA 1
ATOM 712 C C . ILE A 1 92 ? 8.165 -6.629 -19.769 1.00 74.25 92 ILE A C 1
ATOM 714 O O . ILE A 1 92 ? 8.127 -7.133 -20.887 1.00 74.25 92 ILE A O 1
ATOM 718 N N . ASN A 1 93 ? 8.121 -7.363 -18.659 1.00 71.81 93 ASN A N 1
ATOM 719 C CA . ASN A 1 93 ? 8.026 -8.827 -18.674 1.00 71.81 93 ASN A CA 1
ATOM 720 C C . ASN A 1 93 ? 6.600 -9.351 -18.922 1.00 71.81 93 ASN A C 1
ATOM 722 O O . ASN A 1 93 ? 6.416 -10.505 -19.305 1.00 71.81 93 ASN A O 1
ATOM 726 N N . TRP A 1 94 ? 5.580 -8.527 -18.664 1.00 80.06 94 TRP A N 1
ATOM 727 C CA . TRP A 1 94 ? 4.175 -8.900 -18.810 1.00 80.06 94 TRP A CA 1
ATOM 728 C C . TRP A 1 94 ? 3.340 -7.703 -19.251 1.00 80.06 94 TRP A C 1
ATOM 730 O O . TRP A 1 94 ? 3.4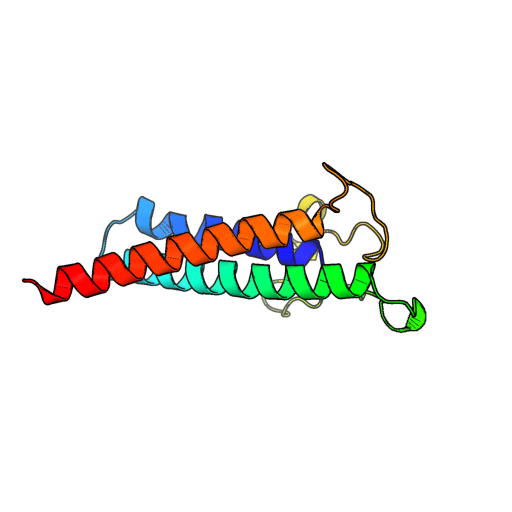16 -6.623 -18.654 1.00 80.06 94 TRP A O 1
ATOM 740 N N . SER A 1 95 ? 2.510 -7.929 -20.263 1.00 84.75 95 SER A N 1
ATOM 741 C CA . SER A 1 95 ? 1.508 -6.987 -20.737 1.00 84.75 95 SER A CA 1
ATOM 742 C C . SER A 1 95 ? 0.169 -7.695 -20.925 1.00 84.75 95 SER A C 1
ATOM 744 O O . SER A 1 95 ? 0.097 -8.862 -21.315 1.00 84.75 95 SER A O 1
ATOM 746 N N . PH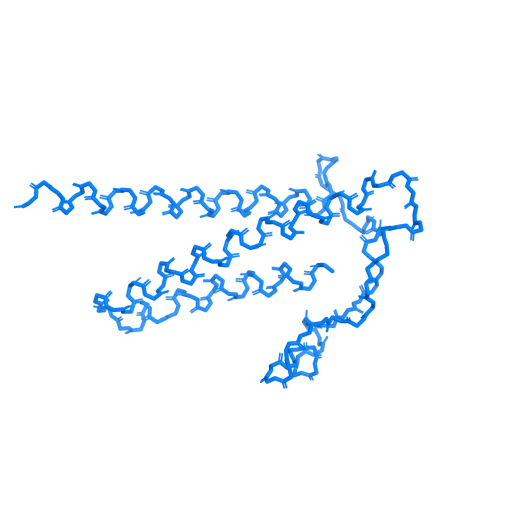E A 1 96 ? -0.909 -6.981 -20.627 1.00 85.69 96 PHE A N 1
ATOM 747 C CA . PHE A 1 96 ? -2.271 -7.433 -20.857 1.00 85.69 96 PHE A CA 1
ATOM 748 C C . PHE A 1 96 ? -3.126 -6.244 -21.274 1.00 85.69 96 PHE A C 1
ATOM 750 O O . PHE A 1 96 ? -3.162 -5.235 -20.570 1.00 85.69 96 PHE A O 1
ATOM 757 N N . PHE A 1 97 ? -3.826 -6.380 -22.404 1.00 84.50 97 PHE A N 1
ATOM 758 C CA . PHE A 1 97 ? -4.651 -5.315 -22.987 1.00 84.50 97 PHE A CA 1
ATOM 759 C C . PHE A 1 97 ? -3.845 -4.029 -23.271 1.00 84.50 97 PHE A C 1
ATOM 761 O O . PHE A 1 97 ? -4.246 -2.940 -22.875 1.00 84.50 97 PHE A O 1
ATOM 768 N N . ASP A 1 98 ? -2.656 -4.182 -23.870 1.00 81.81 98 ASP A N 1
ATOM 769 C CA . ASP A 1 98 ? -1.663 -3.115 -24.113 1.00 81.81 98 ASP A CA 1
ATOM 770 C C . ASP A 1 98 ? -1.185 -2.352 -22.864 1.00 81.81 98 ASP A C 1
ATOM 772 O O . ASP A 1 98 ? -0.441 -1.379 -22.976 1.00 81.81 98 ASP A O 1
ATOM 776 N N . MET A 1 99 ? -1.544 -2.821 -21.665 1.00 82.88 99 MET A N 1
ATOM 777 C CA . MET A 1 99 ? -1.082 -2.257 -20.403 1.00 82.88 99 MET A CA 1
ATOM 778 C C . MET A 1 99 ? -0.035 -3.149 -19.741 1.00 82.88 99 MET A C 1
ATOM 780 O O . MET A 1 99 ? -0.191 -4.372 -19.672 1.00 82.88 99 MET A O 1
ATOM 784 N N . SER A 1 100 ? 1.029 -2.542 -19.218 1.00 85.69 100 SER A N 1
ATOM 785 C CA . SER A 1 100 ? 2.064 -3.258 -18.468 1.00 85.69 100 SER A CA 1
ATOM 786 C C . SER A 1 100 ? 1.571 -3.644 -17.065 1.00 85.69 100 SER A C 1
ATOM 788 O O . SER A 1 100 ? 0.648 -3.038 -16.514 1.00 85.69 100 SER A O 1
ATOM 790 N N . MET A 1 101 ? 2.186 -4.666 -16.456 1.00 84.38 101 MET A N 1
ATOM 791 C CA . MET A 1 101 ? 1.867 -5.097 -15.079 1.00 84.38 101 MET A CA 1
ATOM 792 C C . MET A 1 101 ? 1.768 -3.927 -14.070 1.00 84.38 101 MET A C 1
ATOM 794 O O . MET A 1 101 ? 0.797 -3.874 -13.313 1.00 84.38 101 MET A O 1
ATOM 798 N N . PRO A 1 102 ? 2.678 -2.941 -14.081 1.00 85.19 102 PRO A N 1
ATOM 799 C CA . PRO A 1 102 ? 2.623 -1.806 -13.161 1.00 85.19 102 PRO A CA 1
ATOM 800 C C . PRO A 1 102 ? 1.452 -0.853 -13.408 1.00 85.19 102 PRO A C 1
ATOM 802 O O . PRO A 1 102 ? 0.883 -0.336 -12.449 1.00 85.19 102 PRO A O 1
ATOM 805 N N . GLN A 1 103 ? 1.038 -0.662 -14.664 1.00 88.06 103 GLN A N 1
ATOM 806 C CA . GLN A 1 103 ? -0.155 0.126 -14.989 1.00 88.06 103 GLN A CA 1
ATOM 807 C C . GLN A 1 103 ? -1.416 -0.533 -14.418 1.00 88.06 103 GLN A C 1
ATOM 809 O O . GLN A 1 103 ? -2.255 0.138 -13.816 1.00 88.06 103 GLN A O 1
ATOM 814 N N . TRP A 1 104 ? -1.513 -1.862 -14.499 1.00 90.62 104 TRP A N 1
ATOM 815 C CA . TRP A 1 104 ? -2.581 -2.612 -13.834 1.00 90.62 104 TRP A CA 1
ATOM 816 C C . TRP A 1 104 ? -2.545 -2.466 -12.309 1.00 90.62 104 TRP A C 1
ATOM 818 O O . TRP A 1 104 ? -3.595 -2.344 -11.676 1.00 90.62 104 TRP A O 1
ATOM 828 N N . MET A 1 105 ? -1.355 -2.414 -11.708 1.00 89.75 105 MET A N 1
ATOM 829 C CA . MET A 1 105 ? -1.219 -2.178 -10.269 1.00 89.75 105 MET A CA 1
ATOM 830 C C . MET A 1 105 ? -1.715 -0.785 -9.856 1.00 89.75 105 MET A C 1
ATOM 832 O O . MET A 1 105 ? -2.325 -0.676 -8.792 1.00 89.75 105 MET A O 1
ATOM 836 N N . ILE A 1 106 ? -1.551 0.252 -10.691 1.00 91.50 106 ILE A N 1
ATOM 837 C CA . ILE A 1 106 ? -2.163 1.575 -10.448 1.00 91.50 106 ILE A CA 1
ATOM 838 C C . ILE A 1 106 ? -3.685 1.438 -10.354 1.00 91.50 106 ILE A C 1
ATOM 840 O O . ILE A 1 106 ? -4.283 1.918 -9.392 1.00 91.50 106 ILE A O 1
ATOM 844 N N . VAL A 1 107 ? -4.312 0.744 -11.311 1.00 93.19 107 VAL A N 1
ATOM 845 C CA . VAL A 1 107 ? -5.770 0.534 -11.326 1.00 93.19 107 VAL A CA 1
ATOM 846 C C . VAL A 1 107 ? -6.229 -0.201 -10.065 1.00 93.19 107 VAL A C 1
ATOM 848 O O . VAL A 1 107 ? -7.175 0.228 -9.406 1.00 93.19 107 VAL A O 1
ATOM 851 N N . ILE A 1 108 ? -5.536 -1.276 -9.685 1.00 93.12 108 ILE A N 1
ATOM 852 C CA . ILE A 1 108 ? -5.875 -2.071 -8.499 1.00 93.12 108 ILE A CA 1
ATOM 853 C C . ILE A 1 108 ? -5.762 -1.224 -7.226 1.00 93.12 108 ILE A C 1
ATOM 855 O O . ILE A 1 108 ? -6.709 -1.171 -6.438 1.00 93.12 108 ILE A O 1
ATOM 859 N N . PHE A 1 109 ? -4.644 -0.521 -7.017 1.00 93.50 109 PHE A N 1
ATOM 860 C CA . PHE A 1 109 ? -4.472 0.319 -5.830 1.00 93.50 109 PHE A CA 1
ATOM 861 C C . PHE A 1 109 ? -5.427 1.520 -5.808 1.00 93.50 109 PHE A C 1
ATOM 863 O O . PHE A 1 109 ? -5.877 1.912 -4.730 1.00 93.50 109 PHE A O 1
ATOM 870 N N . ALA A 1 110 ? -5.801 2.067 -6.969 1.00 93.94 110 ALA A N 1
ATOM 871 C CA . ALA A 1 110 ? -6.821 3.110 -7.074 1.00 93.94 110 ALA A CA 1
ATOM 872 C C . ALA A 1 110 ? -8.205 2.598 -6.650 1.00 93.94 110 ALA A C 1
ATOM 874 O O . ALA A 1 110 ? -8.917 3.275 -5.911 1.00 93.94 110 ALA A O 1
ATOM 875 N N . ILE A 1 111 ? -8.571 1.373 -7.036 1.00 95.50 111 ILE A N 1
ATOM 876 C CA . ILE A 1 111 ? -9.814 0.740 -6.577 1.00 95.50 111 ILE A CA 1
ATOM 877 C C . ILE A 1 111 ? -9.764 0.511 -5.061 1.00 95.50 111 ILE A C 1
ATOM 879 O O . ILE A 1 111 ? -10.707 0.869 -4.356 1.00 95.50 111 ILE A O 1
ATOM 883 N N . TYR A 1 112 ? -8.662 -0.024 -4.526 1.00 93.44 112 TYR A N 1
ATOM 884 C CA . TYR A 1 112 ? -8.523 -0.234 -3.081 1.00 93.44 112 TYR A CA 1
ATOM 885 C C . TYR A 1 112 ? -8.612 1.071 -2.280 1.00 93.44 112 TYR A C 1
ATOM 887 O O . TYR A 1 112 ? -9.278 1.097 -1.245 1.00 93.44 112 TYR A O 1
ATOM 895 N N . SER A 1 113 ? -7.982 2.153 -2.742 1.00 93.06 113 SER A N 1
ATOM 896 C CA . SER A 1 113 ? -8.055 3.455 -2.070 1.00 93.06 113 SER A CA 1
ATOM 897 C C . SER A 1 113 ? -9.449 4.087 -2.180 1.00 93.06 113 SER A C 1
ATOM 899 O O . SER A 1 113 ? -9.945 4.640 -1.196 1.00 93.06 113 SER A O 1
ATOM 901 N N . ALA A 1 114 ? -10.134 3.929 -3.317 1.00 94.56 114 ALA A N 1
ATOM 902 C CA . ALA A 1 114 ? -11.509 4.389 -3.496 1.00 94.56 114 ALA A CA 1
ATOM 903 C C . ALA A 1 114 ? -12.487 3.663 -2.559 1.00 94.56 114 ALA A C 1
ATOM 905 O O . ALA A 1 114 ? -13.274 4.310 -1.867 1.00 94.56 114 ALA A O 1
ATOM 906 N N . ILE A 1 115 ? -12.414 2.328 -2.473 1.00 94.19 115 ILE A N 1
ATOM 907 C CA . ILE A 1 115 ? -13.265 1.549 -1.560 1.00 94.19 115 ILE A CA 1
ATOM 908 C C . ILE A 1 115 ? -12.977 1.952 -0.106 1.00 94.19 115 ILE A C 1
ATOM 910 O O . ILE A 1 115 ? -13.912 2.139 0.674 1.00 94.19 115 ILE A O 1
ATOM 914 N N . TRP A 1 116 ? -11.707 2.150 0.260 1.00 93.81 116 TRP A N 1
ATOM 915 C CA . TRP A 1 116 ? -11.331 2.632 1.592 1.00 93.81 116 TRP A CA 1
ATOM 916 C C . TRP A 1 116 ? -11.972 3.986 1.916 1.00 93.81 116 TRP A C 1
ATOM 918 O O . TRP A 1 116 ? -12.593 4.138 2.972 1.00 93.81 116 TRP A O 1
ATOM 928 N N . ALA A 1 117 ? -11.898 4.942 0.986 1.00 92.38 117 ALA A N 1
ATOM 929 C CA . ALA A 1 117 ? -12.494 6.264 1.145 1.00 92.38 117 ALA A CA 1
ATOM 930 C C . ALA A 1 117 ? -14.023 6.195 1.296 1.00 92.38 117 ALA A C 1
ATOM 932 O O . ALA A 1 117 ? -14.581 6.829 2.191 1.00 92.38 117 ALA A O 1
ATOM 933 N N . VAL A 1 118 ? -14.707 5.380 0.484 1.00 93.62 118 VAL A N 1
ATOM 934 C CA . VAL A 1 118 ? -16.166 5.177 0.565 1.00 93.62 118 VAL A CA 1
ATOM 935 C C . VAL A 1 118 ? -16.572 4.565 1.911 1.00 93.62 118 VAL A C 1
ATOM 937 O O . VAL A 1 118 ? -17.535 5.011 2.543 1.00 93.62 118 VAL A O 1
ATOM 940 N N . ILE A 1 119 ? -15.829 3.569 2.400 1.00 90.69 119 ILE A N 1
ATOM 941 C CA . ILE A 1 119 ? -16.120 2.924 3.687 1.00 90.69 119 ILE A CA 1
ATOM 942 C C . ILE A 1 119 ? -15.880 3.889 4.854 1.00 90.69 119 ILE A C 1
ATOM 944 O O . ILE A 1 119 ? -16.698 3.953 5.774 1.00 90.69 119 ILE A O 1
ATOM 948 N N . LEU A 1 120 ? -14.809 4.682 4.818 1.00 89.31 120 LEU A N 1
ATOM 949 C CA . LEU A 1 120 ? -14.575 5.702 5.839 1.00 89.31 120 LEU A CA 1
ATOM 950 C C . LEU A 1 120 ? -15.642 6.798 5.821 1.00 89.31 120 LEU A C 1
ATOM 952 O O . LEU A 1 120 ? -16.161 7.150 6.880 1.00 89.31 120 LEU A O 1
ATOM 956 N N . LEU A 1 121 ? -16.018 7.296 4.643 1.00 89.25 121 LEU A N 1
ATOM 957 C CA . LEU A 1 121 ? -17.065 8.309 4.506 1.00 89.25 121 LEU A CA 1
ATOM 958 C C . LEU A 1 121 ? -18.409 7.801 5.023 1.00 89.25 121 LEU A C 1
ATOM 960 O O . LEU A 1 121 ? -19.046 8.478 5.828 1.00 89.25 121 LEU A O 1
ATOM 964 N N . SER A 1 122 ? -18.822 6.593 4.633 1.00 89.44 122 SER A N 1
ATOM 965 C CA . SER A 1 122 ? -20.081 6.009 5.115 1.00 89.44 122 SER A CA 1
ATOM 966 C C . SER A 1 122 ? -20.087 5.836 6.638 1.00 89.44 122 SER A C 1
ATOM 968 O O . SER A 1 122 ? -21.079 6.159 7.287 1.00 89.44 122 SER A O 1
ATOM 970 N N . ARG A 1 123 ? -18.962 5.429 7.242 1.00 83.44 123 ARG A N 1
ATOM 971 C CA . ARG A 1 123 ? -18.795 5.359 8.704 1.00 83.44 123 ARG A CA 1
ATOM 972 C C . ARG A 1 123 ? -18.921 6.719 9.385 1.00 83.44 123 ARG A C 1
ATOM 974 O O . ARG A 1 123 ? -19.591 6.811 10.413 1.00 83.44 123 ARG A O 1
ATOM 981 N N . VAL A 1 124 ? -18.271 7.751 8.848 1.00 84.31 124 VAL A N 1
ATOM 982 C CA . VAL A 1 124 ? -18.310 9.110 9.410 1.00 84.31 124 VAL A CA 1
ATOM 983 C C . VAL A 1 124 ? -19.718 9.696 9.306 1.00 84.31 124 VAL A C 1
ATOM 985 O O . VAL A 1 124 ? -20.209 10.271 10.276 1.00 84.31 124 VAL A O 1
ATOM 988 N N . LEU A 1 125 ? -20.392 9.500 8.171 1.00 84.94 125 LEU A N 1
ATOM 989 C CA . LEU A 1 125 ? -21.756 9.978 7.947 1.00 84.94 125 LEU A CA 1
ATOM 990 C C . LEU A 1 125 ? -22.775 9.257 8.842 1.00 84.94 125 LEU A C 1
ATOM 992 O O . LEU A 1 125 ? -23.583 9.922 9.483 1.00 84.94 125 LEU A O 1
ATOM 996 N N . LEU A 1 126 ? -22.695 7.926 8.963 1.00 74.12 126 LEU A N 1
ATOM 997 C CA . LEU A 1 126 ? -23.597 7.139 9.817 1.00 74.12 126 LEU A CA 1
ATOM 998 C C . LEU A 1 126 ? -23.422 7.445 11.309 1.00 74.12 126 LEU A C 1
ATOM 1000 O O . LEU A 1 126 ? -24.398 7.460 12.049 1.00 74.12 126 LEU A O 1
ATOM 1004 N N . LYS A 1 127 ? -22.194 7.716 11.770 1.00 66.06 127 LYS A N 1
ATOM 1005 C CA . LYS A 1 127 ? -21.964 8.118 13.167 1.00 66.06 127 LYS A CA 1
ATOM 1006 C C . LYS A 1 127 ? -22.517 9.515 13.465 1.00 66.06 127 LYS A C 1
ATOM 1008 O O . LYS A 1 127 ? -22.807 9.812 14.613 1.00 66.06 127 LYS A O 1
ATOM 1013 N N . ARG A 1 128 ? -22.638 10.377 12.451 1.00 58.75 128 ARG A N 1
ATOM 1014 C CA . ARG A 1 128 ? -23.158 11.741 12.602 1.00 58.75 128 ARG A CA 1
ATOM 1015 C C . ARG A 1 128 ? -24.692 11.796 12.664 1.00 58.75 128 ARG A C 1
ATOM 1017 O O . ARG A 1 128 ? -25.217 12.828 13.061 1.00 58.75 128 ARG A O 1
ATOM 1024 N N . SER A 1 129 ? -25.398 10.735 12.257 1.00 52.59 129 SER A N 1
ATOM 1025 C CA . SER A 1 129 ? -26.870 10.693 12.232 1.00 52.59 129 SER A CA 1
ATOM 1026 C C . SER A 1 129 ? -27.518 9.990 13.436 1.00 52.59 129 SER A C 1
ATOM 1028 O O . SER A 1 129 ? -28.735 9.814 13.422 1.00 52.59 129 SER A O 1
ATOM 1030 N N . LEU A 1 130 ? -26.731 9.544 14.419 1.00 47.47 130 LEU A N 1
ATOM 1031 C CA . LEU A 1 130 ? -27.168 8.952 15.692 1.00 47.47 130 LEU A CA 1
ATOM 1032 C C . LEU A 1 130 ? -26.833 9.913 16.832 1.00 47.47 130 LEU A C 1
ATOM 1034 O O . LEU A 1 130 ? -27.668 10.022 17.753 1.00 47.47 130 LEU A O 1
#

Sequence (130 aa):
MCIYQRTAVFGIMFAAMPAMLVNNLITRLIGYIGWGISAIWGLLIAMEHVEIQTAVNPFFATCEFVPNFPSWAPLHEWLPNIFGATGDCGDINWSFFDMSMPQWMIVIFAIYSAIWAVILLSRVLLKRSL